Protein AF-A0A4Q2D7K8-F1 (afdb_monomer)

InterPro domains:
  IPR036404 Jacalin-like lectin domain superfamily [G3DSA:2.100.10.30] (10-98)
  IPR036404 Jacalin-like lectin domain superfamily [SSF51101] (14-91)

Mean predicted aligned error: 10.44 Å

Secondary str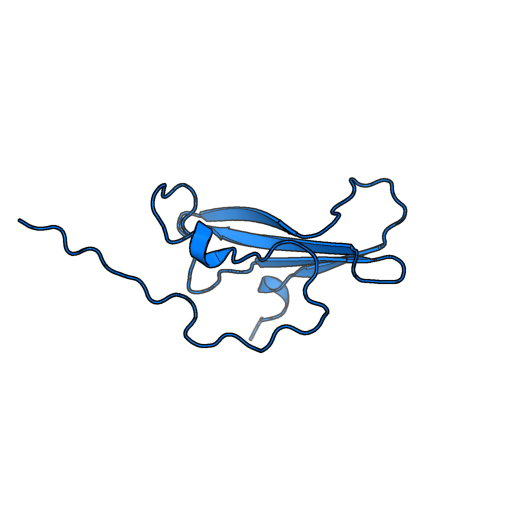ucture (DSSP, 8-state):
-----------S--PPP-S-S-S----TTTTTSSSS-S--B-SSS-EEEEEEEESSSEEEEEEEEEBTTSSEEEEEEE----TTS--EEEEEEHHHH---

Solvent-accessible surface area (backbone atoms only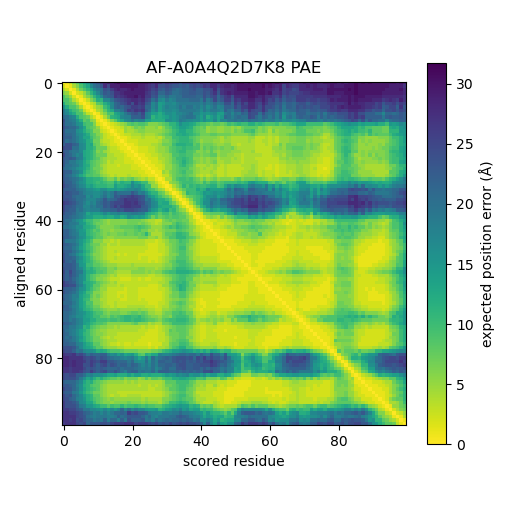 — not comparable to full-atom values): 6602 Å² total; per-residue (Å²): 135,85,80,78,79,80,82,74,84,73,72,96,73,78,77,86,86,85,81,80,91,74,85,78,92,81,60,74,64,63,69,29,73,43,87,80,74,84,46,54,58,22,85,91,59,35,65,40,32,42,32,41,33,30,76,96,55,83,44,20,43,34,40,35,28,27,28,62,87,59,65,71,50,78,51,76,45,69,62,73,68,61,96,80,77,79,58,46,77,48,75,47,59,47,70,75,71,69,77,133

Nearest PDB structures (foldseek):
  4tys-assembly1_C  TM=4.644E-01  e=2.414E+00  Canavalia lineata
  4tys-assembly1_D  TM=4.583E-01  e=3.064E+00  Canavalia lineata
  8c91-assembly1_C  TM=2.455E-01  e=1.412E+00  Escherichia coli
  4pcr-assembly1_A  TM=4.693E-01  e=7.951E+00  Canavalia brasiliensis
  4tzd-assembly1_D  TM=3.825E-01  e=6.649E+00  Canavalia lineata

pLDDT: mean 74.09, std 17.63, range [38.38, 93.75]

Organism: NCBI:txid2316362

Radius of gyration: 16.14 Å; Cα contacts (8 Å, |Δi|>4): 125; chains: 1; bounding box: 40×30×56 Å

Structure (mmCIF, N/CA/C/O backbone):
data_AF-A0A4Q2D7K8-F1
#
_entry.id   AF-A0A4Q2D7K8-F1
#
loop_
_atom_site.group_PDB
_atom_site.id
_atom_site.type_symbol
_atom_site.label_atom_id
_atom_site.label_alt_id
_atom_site.label_comp_id
_atom_site.label_asym_id
_atom_site.label_entity_id
_atom_site.label_seq_id
_atom_site.pdbx_PDB_ins_code
_atom_site.Cartn_x
_atom_site.Cartn_y
_atom_site.Cartn_z
_atom_site.occupancy
_atom_site.B_iso_or_equiv
_atom_site.auth_seq_id
_atom_site.auth_comp_id
_atom_site.auth_asym_id
_atom_site.auth_atom_id
_atom_site.pdbx_PDB_model_num
ATOM 1 N N . MET A 1 1 ? -3.559 -4.568 40.232 1.00 39.66 1 MET A N 1
ATOM 2 C CA . MET A 1 1 ? -4.354 -5.021 39.070 1.00 39.66 1 MET A CA 1
ATOM 3 C C . MET A 1 1 ? -3.419 -5.099 37.87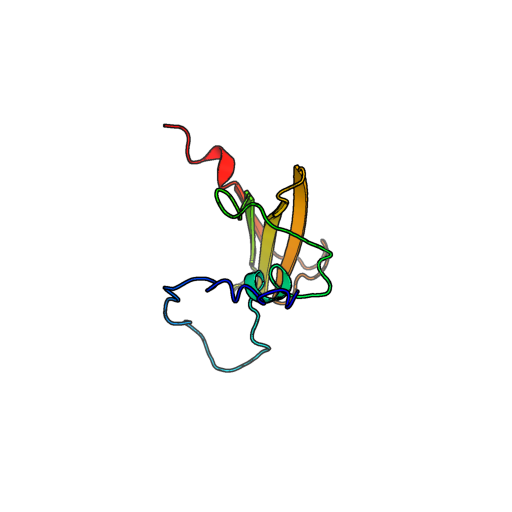2 1.00 39.66 1 MET A C 1
ATOM 5 O O . MET A 1 1 ? -2.948 -4.062 37.425 1.00 39.66 1 MET A O 1
ATOM 9 N N . SER A 1 2 ? -3.051 -6.308 37.443 1.00 42.53 2 SER A N 1
ATOM 10 C CA . SER A 1 2 ? -2.193 -6.517 36.268 1.00 42.53 2 SER A CA 1
ATOM 11 C C . SER A 1 2 ? -3.011 -6.233 35.007 1.00 42.53 2 SER A C 1
ATOM 13 O O . SER A 1 2 ? -4.056 -6.852 34.810 1.00 42.53 2 SER A O 1
ATOM 15 N N . LYS A 1 3 ? -2.588 -5.259 34.192 1.00 45.25 3 LYS A N 1
ATOM 16 C CA . LYS A 1 3 ? -3.162 -5.026 32.861 1.00 45.25 3 LYS A CA 1
ATOM 17 C C . LYS A 1 3 ? -2.736 -6.196 31.980 1.00 45.25 3 LYS A C 1
ATOM 19 O O . LYS A 1 3 ? -1.567 -6.291 31.624 1.00 45.25 3 LYS A O 1
ATOM 24 N N . GLY A 1 4 ? -3.674 -7.083 31.658 1.00 42.16 4 GLY A N 1
ATOM 25 C CA . GLY A 1 4 ? -3.459 -8.111 30.647 1.00 42.16 4 GLY A CA 1
ATOM 26 C C . GLY A 1 4 ? -3.127 -7.443 29.317 1.00 42.16 4 GLY A C 1
ATOM 27 O O . GLY A 1 4 ? -3.931 -6.678 28.787 1.00 42.16 4 GLY A O 1
ATOM 28 N N . THR A 1 5 ? -1.925 -7.694 28.811 1.00 45.12 5 THR A N 1
ATOM 29 C CA . THR A 1 5 ? -1.518 -7.297 27.466 1.00 45.12 5 THR A CA 1
ATOM 30 C C . THR A 1 5 ? -2.338 -8.127 26.486 1.00 45.12 5 THR A C 1
ATOM 32 O O . THR A 1 5 ? -2.106 -9.325 26.343 1.00 45.12 5 THR A O 1
ATOM 35 N N . SER A 1 6 ? -3.347 -7.526 25.856 1.00 46.16 6 SER A N 1
ATOM 36 C CA . SER A 1 6 ? -4.098 -8.182 24.789 1.00 46.16 6 SER A CA 1
ATOM 37 C C . SER A 1 6 ? -3.204 -8.276 23.553 1.00 46.16 6 SER A C 1
ATOM 39 O O . SER A 1 6 ? -3.050 -7.299 22.819 1.00 46.16 6 SER A O 1
ATOM 41 N N . THR A 1 7 ? -2.593 -9.437 23.333 1.00 42.16 7 THR A N 1
ATOM 42 C CA . THR A 1 7 ? -1.936 -9.768 22.066 1.00 42.16 7 THR A CA 1
ATOM 43 C C . THR A 1 7 ? -3.025 -9.934 21.014 1.00 42.16 7 THR A C 1
ATOM 45 O O . THR A 1 7 ? -3.706 -10.957 20.965 1.00 42.16 7 THR A O 1
ATOM 48 N N . GLN A 1 8 ? -3.258 -8.891 20.222 1.00 46.81 8 GLN A N 1
ATOM 49 C CA . GLN A 1 8 ? -4.214 -8.944 19.126 1.00 46.81 8 GLN A CA 1
ATOM 50 C C . GLN A 1 8 ? -3.547 -9.691 17.966 1.00 46.81 8 GLN A C 1
ATOM 52 O O . GLN A 1 8 ? -2.520 -9.257 17.451 1.00 46.81 8 GLN A O 1
ATOM 57 N N . VAL A 1 9 ? -4.090 -10.856 17.609 1.00 47.91 9 VAL A N 1
ATOM 58 C CA . VAL A 1 9 ? -3.603 -11.668 16.487 1.00 47.91 9 VAL A CA 1
ATOM 59 C C . VAL A 1 9 ? -3.975 -10.944 15.195 1.00 47.91 9 VAL A C 1
ATOM 61 O O . VAL A 1 9 ? -5.132 -10.937 14.781 1.00 47.91 9 VAL A O 1
ATOM 64 N N . VAL A 1 10 ? -2.993 -10.271 14.607 1.00 55.75 10 VAL A N 1
ATOM 65 C CA . VAL A 1 10 ? -3.099 -9.583 13.321 1.00 55.75 10 VAL A CA 1
ATOM 66 C C . VAL A 1 10 ? -3.039 -10.617 12.192 1.00 55.75 10 VAL A C 1
ATOM 68 O O . VAL A 1 10 ? -2.188 -11.498 12.227 1.00 55.75 10 VAL A O 1
ATOM 71 N N . ALA A 1 11 ? -3.968 -10.503 11.234 1.00 53.94 11 ALA A N 1
ATOM 72 C CA . ALA A 1 11 ? -4.101 -11.290 10.001 1.00 53.94 11 ALA A CA 1
ATOM 73 C C . ALA A 1 11 ? -3.721 -12.782 10.127 1.00 53.94 11 ALA A C 1
ATOM 75 O O . ALA A 1 11 ? -2.608 -13.196 9.824 1.00 53.94 11 ALA A O 1
ATOM 76 N N . THR A 1 12 ? -4.687 -13.627 10.493 1.00 58.22 12 THR A N 1
ATOM 77 C CA . THR A 1 12 ? -4.518 -15.093 10.554 1.00 58.22 12 THR A CA 1
ATOM 78 C C . THR A 1 12 ? -4.234 -15.757 9.202 1.00 58.22 12 THR A C 1
ATOM 80 O O . THR A 1 12 ? -3.906 -16.942 9.172 1.00 58.22 12 THR A O 1
ATOM 83 N N . VAL A 1 13 ? -4.351 -15.026 8.088 1.00 67.75 13 VAL A N 1
ATOM 84 C CA . VAL A 1 13 ? -4.090 -15.533 6.737 1.00 67.75 13 VAL A CA 1
ATOM 85 C C . VAL A 1 13 ? -3.215 -14.539 5.978 1.00 67.75 13 VAL A C 1
ATOM 87 O O . VAL A 1 13 ? -3.671 -13.462 5.600 1.00 67.75 13 VAL A O 1
ATOM 90 N N . GLN A 1 14 ? -1.968 -14.929 5.723 1.00 73.88 14 GLN A N 1
ATOM 91 C CA . GLN A 1 14 ? -1.060 -14.252 4.803 1.00 73.88 14 GLN A CA 1
ATOM 92 C C . GLN A 1 14 ? -0.870 -15.145 3.573 1.00 73.88 14 GLN A C 1
ATOM 94 O O . GLN A 1 14 ? -0.533 -16.323 3.696 1.00 73.88 14 GLN A O 1
ATOM 99 N N . SER A 1 15 ? -1.108 -14.601 2.380 1.00 81.00 15 SER A N 1
ATOM 100 C CA . SER A 1 15 ? -0.772 -15.288 1.132 1.00 81.00 15 SER A CA 1
ATOM 101 C C . SER A 1 15 ? 0.741 -15.301 0.912 1.00 81.00 15 SER A C 1
ATOM 103 O O . SER A 1 15 ? 1.456 -14.436 1.419 1.00 81.00 15 SER A O 1
ATOM 105 N N . ALA A 1 16 ? 1.233 -16.243 0.104 1.00 84.19 16 ALA A N 1
ATOM 106 C CA . ALA A 1 16 ? 2.623 -16.217 -0.337 1.00 84.19 16 ALA A CA 1
ATOM 107 C C . ALA A 1 16 ? 2.956 -14.878 -1.022 1.00 84.19 16 ALA A C 1
ATOM 109 O O . ALA A 1 16 ? 2.124 -14.310 -1.735 1.00 84.19 16 ALA A O 1
ATOM 110 N N . LEU A 1 17 ? 4.175 -14.387 -0.797 1.00 84.75 17 LEU A N 1
ATOM 111 C CA . LEU A 1 17 ? 4.724 -13.260 -1.544 1.00 84.75 17 LEU A CA 1
ATOM 112 C C . LEU A 1 17 ? 5.295 -13.773 -2.869 1.00 84.75 17 LEU A C 1
ATOM 114 O O . LEU A 1 17 ? 5.923 -14.831 -2.910 1.00 84.75 17 LEU A O 1
ATOM 118 N N . PHE A 1 18 ? 5.081 -13.015 -3.941 1.00 87.81 18 PHE A N 1
ATOM 119 C CA . PHE A 1 18 ? 5.588 -13.323 -5.275 1.00 87.81 18 PHE A CA 1
ATOM 120 C C . PHE A 1 18 ? 6.586 -12.242 -5.688 1.00 87.81 18 PHE A C 1
ATOM 122 O O . PHE A 1 18 ? 6.253 -11.059 -5.671 1.00 87.81 18 PHE A O 1
ATOM 129 N N . GLY A 1 19 ? 7.805 -12.647 -6.038 1.00 88.81 19 GLY A N 1
ATOM 130 C CA . GLY A 1 19 ? 8.916 -11.743 -6.330 1.00 88.81 19 GLY A CA 1
ATOM 131 C C . GLY A 1 19 ? 10.260 -12.393 -6.010 1.00 88.81 19 GLY A C 1
ATOM 132 O O . GLY A 1 19 ? 10.346 -13.616 -5.884 1.00 88.81 19 GLY A O 1
ATOM 133 N N . ASP A 1 20 ? 11.301 -11.574 -5.883 1.00 88.94 20 ASP A N 1
ATOM 134 C CA . ASP A 1 20 ? 12.600 -12.000 -5.366 1.00 88.94 20 ASP A CA 1
ATOM 135 C C . ASP A 1 20 ? 12.710 -11.738 -3.849 1.00 88.94 20 ASP A C 1
ATOM 137 O O . ASP A 1 20 ? 11.746 -11.361 -3.183 1.00 88.94 20 ASP A O 1
ATOM 141 N N . SER A 1 21 ? 13.887 -11.993 -3.278 1.00 90.50 21 SER A N 1
ATOM 142 C CA . SER A 1 21 ? 14.178 -11.740 -1.863 1.00 90.50 21 SER A CA 1
ATOM 143 C C . SER A 1 21 ? 14.859 -10.385 -1.624 1.00 90.50 21 SER A C 1
ATOM 145 O O . SER A 1 21 ? 15.553 -10.232 -0.617 1.00 90.50 21 SER A O 1
ATOM 147 N N . GLN A 1 22 ? 14.779 -9.447 -2.574 1.00 88.12 22 GLN A N 1
ATOM 148 C CA . GLN A 1 22 ? 15.410 -8.132 -2.471 1.00 88.12 22 GLN A CA 1
ATOM 149 C C . GLN A 1 22 ? 14.465 -7.105 -1.835 1.00 88.12 22 GLN A C 1
ATOM 151 O O . GLN A 1 22 ? 13.245 -7.255 -1.817 1.00 88.12 22 GLN A O 1
ATOM 156 N N . GLY A 1 23 ? 15.048 -6.022 -1.318 1.00 85.81 23 GLY A N 1
ATOM 157 C CA . GLY A 1 23 ? 14.311 -4.950 -0.651 1.00 85.81 23 GLY A CA 1
ATOM 158 C C . GLY A 1 23 ? 14.102 -5.191 0.845 1.00 85.81 23 GLY A C 1
ATOM 159 O O . GLY A 1 23 ? 14.764 -6.022 1.463 1.00 85.81 23 GLY A O 1
ATOM 160 N N . GLN A 1 24 ? 13.218 -4.393 1.444 1.00 85.25 24 GLN A N 1
ATOM 161 C CA . GLN A 1 24 ? 12.866 -4.491 2.859 1.00 85.25 24 GLN A CA 1
ATOM 162 C C . GLN A 1 24 ? 11.441 -5.009 2.996 1.00 85.25 24 GLN A C 1
ATOM 164 O O . GLN A 1 24 ? 10.528 -4.513 2.336 1.00 85.25 24 GLN A O 1
ATOM 169 N N . HIS A 1 25 ? 11.258 -5.994 3.873 1.00 84.94 25 HIS A N 1
ATOM 170 C CA . HIS A 1 25 ? 9.929 -6.466 4.236 1.00 84.94 25 HIS A CA 1
ATOM 171 C C . HIS A 1 25 ? 9.130 -5.333 4.893 1.00 84.94 25 HIS A C 1
ATOM 173 O O . HIS A 1 25 ? 9.655 -4.614 5.745 1.00 84.94 25 HIS A O 1
ATOM 179 N N . PHE A 1 26 ? 7.851 -5.210 4.540 1.00 84.19 26 PHE A N 1
ATOM 180 C CA . PHE A 1 26 ? 6.924 -4.294 5.192 1.00 84.19 26 PHE A CA 1
ATOM 181 C C . PHE A 1 26 ? 5.661 -5.035 5.639 1.00 84.19 26 PHE A C 1
ATOM 183 O O . PHE A 1 26 ? 5.127 -5.878 4.923 1.00 84.19 26 PHE A O 1
ATOM 190 N N . ASN A 1 27 ? 5.177 -4.687 6.830 1.00 82.00 27 ASN A N 1
ATOM 191 C CA . ASN A 1 27 ? 3.870 -5.082 7.341 1.00 82.00 27 ASN A CA 1
ATOM 192 C C . ASN A 1 27 ? 3.237 -3.867 8.026 1.00 82.00 27 ASN A C 1
ATOM 194 O O . ASN A 1 27 ? 3.538 -3.545 9.177 1.00 82.00 27 ASN A O 1
ATOM 198 N N . ASP A 1 28 ? 2.367 -3.166 7.300 1.00 78.56 28 ASP A N 1
ATOM 199 C CA . ASP A 1 28 ? 1.759 -1.933 7.800 1.00 78.56 28 ASP A CA 1
ATOM 200 C C . ASP A 1 28 ? 0.837 -2.181 9.003 1.00 78.56 28 ASP A C 1
ATOM 202 O O . ASP A 1 28 ? 0.688 -1.291 9.841 1.00 78.56 28 ASP A O 1
ATOM 206 N N . ILE A 1 29 ? 0.261 -3.381 9.143 1.00 70.62 29 ILE A N 1
ATOM 207 C CA . ILE A 1 29 ? -0.691 -3.692 10.219 1.00 70.62 29 ILE A CA 1
ATOM 208 C C . ILE A 1 29 ? 0.029 -3.876 11.566 1.00 70.62 29 ILE A C 1
ATOM 210 O O . ILE A 1 29 ? -0.467 -3.425 12.600 1.00 70.62 29 ILE A O 1
ATOM 214 N N . GLU A 1 30 ? 1.237 -4.447 11.569 1.00 61.00 30 GLU A N 1
ATOM 215 C CA . GLU A 1 30 ? 2.083 -4.536 12.774 1.00 61.00 30 GLU A CA 1
ATOM 216 C C . GLU A 1 30 ? 2.475 -3.150 13.302 1.00 61.00 30 GLU A C 1
ATOM 218 O O . GLU A 1 30 ? 2.493 -2.91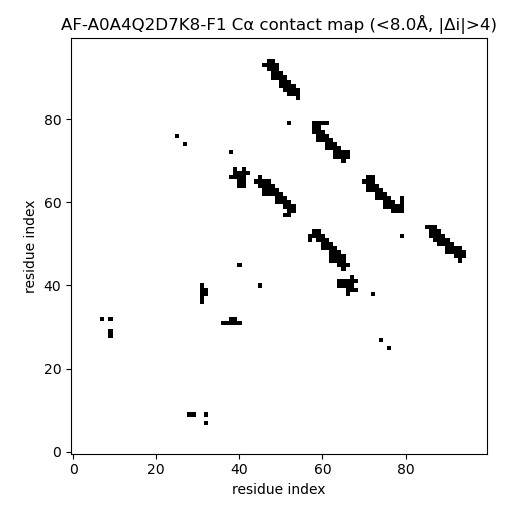8 14.509 1.00 61.00 30 GLU A O 1
ATOM 223 N N . THR A 1 31 ? 2.719 -2.190 12.404 1.00 54.50 31 THR A N 1
ATOM 224 C CA . THR A 1 31 ? 3.050 -0.806 12.793 1.00 54.50 31 THR A CA 1
ATOM 225 C C . THR A 1 31 ? 1.853 0.009 13.298 1.00 54.50 31 THR A C 1
ATOM 227 O O . THR A 1 31 ? 2.020 1.132 13.772 1.00 54.50 31 THR A O 1
ATOM 230 N N . VAL A 1 32 ? 0.646 -0.546 13.198 1.00 54.00 32 VAL A N 1
ATOM 231 C CA . VAL A 1 32 ? -0.625 0.080 13.586 1.00 54.00 32 VAL A CA 1
ATOM 232 C C . VAL A 1 32 ? -1.128 -0.466 14.923 1.00 54.00 32 VAL A C 1
ATOM 234 O O . VAL A 1 32 ? -1.714 0.267 15.723 1.00 54.00 32 VAL A O 1
ATOM 237 N N . VAL A 1 33 ? -0.886 -1.748 15.195 1.00 49.78 33 VAL A N 1
ATOM 238 C CA . VAL A 1 33 ? -1.328 -2.427 16.418 1.00 49.78 33 VAL A CA 1
ATOM 239 C C . VAL A 1 33 ? -0.116 -2.732 17.304 1.00 49.78 33 VAL A C 1
ATOM 241 O O . VAL A 1 33 ? 0.246 -3.877 17.547 1.00 49.78 33 VAL A O 1
ATOM 244 N N . GLY A 1 34 ? 0.544 -1.681 17.793 1.00 41.00 34 GLY A N 1
ATOM 245 C CA . GLY A 1 34 ? 1.704 -1.801 18.677 1.00 41.00 34 GLY A CA 1
ATOM 246 C C . GLY A 1 34 ? 2.137 -0.447 19.232 1.00 41.00 34 GLY A C 1
ATOM 247 O O . GLY A 1 34 ? 2.152 0.556 18.528 1.00 41.00 34 GLY A O 1
ATOM 248 N N . ILE A 1 35 ? 2.433 -0.388 20.529 1.00 38.38 35 ILE A N 1
ATOM 249 C CA . ILE A 1 35 ? 2.855 0.834 21.230 1.00 38.38 35 ILE A CA 1
ATOM 250 C C . ILE A 1 35 ? 4.223 1.278 20.656 1.00 38.38 35 ILE A C 1
ATOM 252 O O . ILE A 1 35 ? 5.130 0.448 20.643 1.00 38.38 35 ILE A O 1
ATOM 256 N N . PRO A 1 36 ? 4.421 2.541 20.213 1.00 46.88 36 PRO A N 1
ATOM 257 C CA . PRO A 1 36 ? 3.592 3.718 20.452 1.00 46.88 36 PRO A CA 1
ATOM 258 C C . PRO A 1 36 ? 2.432 3.871 19.453 1.00 46.88 36 PRO A C 1
ATOM 260 O O . PRO A 1 36 ? 2.600 4.053 18.249 1.00 46.88 36 PRO A O 1
ATOM 263 N N . SER A 1 37 ? 1.233 3.880 20.033 1.00 51.50 37 SER A N 1
ATOM 264 C CA . SER A 1 37 ? -0.104 3.925 19.440 1.00 51.50 37 SER A CA 1
ATOM 265 C C . SER A 1 37 ? -0.444 5.263 18.766 1.00 51.50 37 SER A C 1
ATOM 267 O O . SER A 1 37 ? -1.344 5.976 19.217 1.00 51.50 37 SER A O 1
ATOM 269 N N . SER A 1 38 ? 0.283 5.656 17.722 1.00 54.38 38 SER A N 1
ATOM 270 C CA . SER A 1 38 ? -0.029 6.905 17.005 1.00 54.38 38 SER A CA 1
ATOM 271 C C . SER A 1 38 ? -1.077 6.730 15.900 1.00 54.38 38 SER A C 1
ATOM 273 O O . SER A 1 38 ? -1.737 7.702 15.531 1.00 54.38 38 SER A O 1
ATOM 275 N N . VAL A 1 39 ? -1.295 5.504 15.409 1.00 59.19 39 VAL A N 1
ATOM 276 C CA . VAL A 1 39 ? -2.266 5.221 14.344 1.00 59.19 39 VAL A CA 1
ATOM 277 C C . VAL A 1 39 ? -3.053 3.964 14.683 1.00 59.19 39 VAL A C 1
ATOM 279 O O . VAL A 1 39 ? -2.557 2.861 14.528 1.00 59.19 39 VAL A O 1
ATOM 282 N N . THR A 1 40 ? -4.295 4.128 15.129 1.00 72.50 40 THR A N 1
ATOM 283 C CA . THR A 1 40 ? -5.255 3.024 15.239 1.00 72.50 40 THR A CA 1
ATOM 284 C C . THR A 1 40 ? -6.051 2.974 13.939 1.00 72.50 40 THR A C 1
ATOM 286 O O . THR A 1 40 ? -6.759 3.937 13.636 1.00 72.50 40 THR A O 1
ATOM 289 N N . LEU A 1 41 ? -5.911 1.905 13.151 1.00 77.94 41 LEU A N 1
ATOM 290 C CA . LEU A 1 41 ? -6.715 1.712 11.942 1.00 77.94 41 LEU A CA 1
ATOM 291 C C . LEU A 1 41 ? -8.123 1.221 12.290 1.00 77.94 41 LEU A C 1
ATOM 293 O O . LEU A 1 41 ? -8.336 0.603 13.334 1.00 77.94 41 LEU A O 1
ATOM 297 N N . ASP A 1 42 ? -9.075 1.530 11.419 1.00 79.25 42 ASP A N 1
ATOM 298 C CA . ASP A 1 42 ? -10.390 0.894 11.405 1.00 79.25 42 ASP A CA 1
ATOM 299 C C . ASP A 1 42 ? -10.213 -0.559 10.944 1.00 79.25 42 ASP A C 1
ATOM 301 O O . ASP A 1 42 ? -9.758 -0.800 9.833 1.00 79.25 42 ASP A O 1
ATOM 305 N N . VAL A 1 43 ? -10.497 -1.533 11.807 1.00 75.69 43 VAL A N 1
ATOM 306 C CA . VAL A 1 43 ? -10.271 -2.955 11.497 1.00 75.69 43 VAL A CA 1
ATOM 307 C C . VAL A 1 43 ? -11.374 -3.564 10.635 1.00 75.69 43 VAL A C 1
ATOM 309 O O . VAL A 1 43 ? -11.136 -4.601 10.019 1.00 75.69 43 VAL A O 1
ATOM 312 N N . ASP A 1 44 ? -12.540 -2.921 10.560 1.00 76.94 44 ASP A N 1
ATOM 313 C CA . ASP A 1 44 ? -13.668 -3.398 9.760 1.00 76.94 44 ASP A CA 1
ATOM 314 C C . ASP A 1 44 ? -13.522 -2.939 8.303 1.00 76.94 44 ASP A C 1
ATOM 316 O O . ASP A 1 44 ? -13.837 -3.683 7.375 1.00 76.94 44 ASP A O 1
ATOM 320 N N . HIS A 1 45 ? -12.978 -1.734 8.093 1.00 78.25 45 HIS A N 1
ATOM 321 C CA . HIS A 1 45 ? -12.729 -1.168 6.764 1.00 78.25 45 HIS A CA 1
ATOM 322 C C . HIS A 1 45 ? -11.339 -0.512 6.678 1.00 78.25 45 HIS A C 1
ATOM 324 O O . HIS A 1 45 ? -11.241 0.702 6.486 1.00 78.25 45 HIS A O 1
ATOM 330 N N . PRO A 1 46 ? -10.238 -1.279 6.811 1.00 83.00 46 PRO A N 1
ATOM 331 C CA . PRO A 1 46 ? -8.907 -0.705 6.990 1.00 83.00 46 PRO A CA 1
ATOM 332 C C . PRO A 1 46 ? -8.378 -0.007 5.750 1.00 83.00 46 PRO A C 1
ATOM 334 O O . PRO A 1 46 ? -7.777 1.053 5.8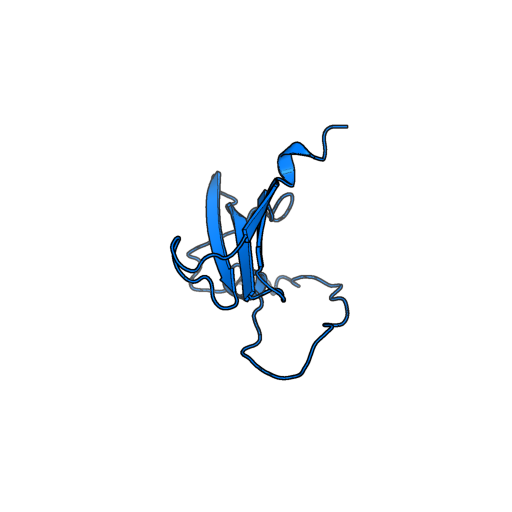82 1.00 83.00 46 PRO A O 1
ATOM 337 N N . VAL A 1 47 ? -8.566 -0.578 4.558 1.00 88.44 47 VAL A N 1
ATOM 338 C CA . VAL A 1 47 ? -7.983 -0.045 3.319 1.00 88.44 47 VAL A CA 1
ATOM 339 C C . VAL A 1 47 ? -9.027 0.750 2.551 1.00 88.44 47 VAL A C 1
ATOM 341 O O . VAL A 1 47 ? -10.045 0.211 2.123 1.00 88.44 47 VAL A O 1
ATOM 344 N N . LYS A 1 48 ? -8.733 2.027 2.322 1.00 90.94 48 LYS A N 1
ATOM 345 C CA . LYS A 1 48 ? -9.582 2.942 1.566 1.00 90.94 48 LYS A CA 1
ATOM 346 C C . LYS A 1 48 ? -9.235 2.964 0.085 1.00 90.94 48 LYS A C 1
ATOM 348 O O . LYS A 1 48 ? -10.125 2.940 -0.767 1.00 90.94 48 LYS A O 1
ATOM 353 N N . SER A 1 49 ? -7.945 3.012 -0.236 1.00 92.94 49 SER A N 1
ATOM 354 C CA . SER A 1 49 ? -7.480 2.954 -1.619 1.00 92.94 49 SER A CA 1
ATOM 355 C C . SER A 1 49 ? -6.064 2.405 -1.740 1.00 92.94 49 SER A C 1
ATOM 357 O O . SER A 1 49 ? -5.283 2.450 -0.788 1.00 92.94 49 SER A O 1
ATOM 359 N N . ILE A 1 50 ? -5.750 1.892 -2.929 1.00 93.38 50 ILE A N 1
ATOM 360 C CA . ILE A 1 50 ? -4.406 1.460 -3.314 1.00 93.38 50 ILE A CA 1
ATOM 361 C C . ILE A 1 50 ? -4.025 2.204 -4.589 1.00 93.38 50 ILE A C 1
ATOM 363 O O . ILE A 1 50 ? -4.761 2.174 -5.576 1.00 93.38 50 ILE A O 1
ATOM 367 N N . THR A 1 51 ? -2.869 2.854 -4.578 1.00 93.75 51 THR A N 1
ATOM 368 C CA . THR A 1 51 ? -2.282 3.503 -5.745 1.00 93.75 51 THR A CA 1
ATOM 369 C C . THR A 1 51 ? -1.054 2.728 -6.195 1.00 93.75 51 THR A C 1
ATOM 371 O O . THR A 1 51 ? -0.112 2.553 -5.425 1.00 93.75 51 THR A O 1
ATOM 374 N N . PHE A 1 52 ? -1.045 2.307 -7.453 1.00 91.69 52 PHE A N 1
ATOM 375 C CA . PHE A 1 52 ? 0.084 1.659 -8.109 1.00 91.69 52 PHE A CA 1
ATOM 376 C C . PHE A 1 52 ? 0.874 2.695 -8.907 1.00 91.69 52 PHE A C 1
ATOM 378 O O . PHE A 1 52 ? 0.284 3.467 -9.667 1.00 91.69 52 PHE A O 1
ATOM 385 N N . LEU A 1 53 ? 2.198 2.698 -8.748 1.00 90.69 53 LEU A N 1
ATOM 386 C CA . LEU A 1 53 ? 3.122 3.483 -9.563 1.00 90.69 53 LEU A CA 1
ATOM 387 C C . LEU A 1 53 ? 3.939 2.528 -10.429 1.00 90.69 53 LEU A C 1
ATOM 389 O O . LEU A 1 53 ? 4.617 1.651 -9.892 1.00 90.69 53 LEU A O 1
ATOM 393 N N . TYR A 1 54 ? 3.860 2.680 -11.750 1.00 89.00 54 TYR A N 1
ATOM 394 C CA . TYR A 1 54 ? 4.535 1.777 -12.682 1.00 89.00 54 TYR A CA 1
ATOM 395 C C . TYR A 1 54 ? 5.018 2.472 -13.958 1.00 89.00 54 TYR A C 1
ATOM 397 O O . TYR A 1 54 ? 4.374 3.385 -14.479 1.00 89.00 54 TYR A O 1
ATOM 405 N N . GLY A 1 55 ? 6.147 2.002 -14.485 1.00 86.56 55 GLY A N 1
ATOM 406 C CA . GLY A 1 55 ? 6.619 2.287 -15.843 1.00 86.56 55 GLY A CA 1
ATOM 407 C C . GLY A 1 55 ? 6.635 1.019 -16.697 1.00 86.56 55 GLY A C 1
ATOM 408 O O . GLY A 1 55 ? 5.727 0.782 -17.490 1.00 86.56 55 GLY A O 1
ATOM 409 N N . GLY A 1 56 ? 7.669 0.192 -16.509 1.00 85.81 56 GLY A N 1
ATOM 410 C CA . GLY A 1 56 ? 7.789 -1.152 -17.105 1.00 85.81 56 GLY A CA 1
ATOM 411 C C . GLY A 1 56 ? 7.625 -2.299 -16.101 1.00 85.81 56 GLY A C 1
ATOM 412 O O . GLY A 1 56 ? 7.356 -3.432 -16.490 1.00 85.81 56 GLY A O 1
ATOM 413 N N . VAL A 1 57 ? 7.760 -1.995 -14.811 1.00 87.94 57 VAL A N 1
ATOM 414 C CA . VAL A 1 57 ? 7.497 -2.875 -13.667 1.00 87.94 57 VAL A CA 1
ATOM 415 C C . VAL A 1 57 ? 6.738 -2.073 -12.611 1.00 87.94 57 VAL A C 1
ATOM 417 O O . VAL A 1 57 ? 6.535 -0.871 -12.781 1.00 87.94 57 VAL A O 1
ATOM 420 N N . LEU A 1 58 ? 6.295 -2.726 -11.537 1.00 89.12 58 LEU A N 1
ATOM 421 C CA . LEU A 1 58 ? 5.731 -2.020 -10.393 1.00 89.12 58 LEU A CA 1
ATOM 422 C C . LEU A 1 58 ? 6.867 -1.390 -9.578 1.00 89.12 58 LEU A C 1
ATOM 424 O O . LEU A 1 58 ? 7.633 -2.096 -8.928 1.00 89.12 58 LEU A O 1
ATOM 428 N N . ASP A 1 59 ? 6.966 -0.066 -9.619 1.00 89.12 59 ASP A N 1
ATOM 429 C CA . ASP A 1 59 ? 8.001 0.701 -8.923 1.00 89.12 59 ASP A CA 1
ATOM 430 C C . ASP A 1 59 ? 7.626 0.965 -7.462 1.00 89.12 59 ASP A C 1
ATOM 432 O O . ASP A 1 59 ? 8.493 1.043 -6.586 1.00 89.12 59 ASP A O 1
ATOM 436 N N . GLY A 1 60 ? 6.327 1.091 -7.182 1.00 89.81 60 GLY A N 1
ATOM 437 C CA . GLY A 1 60 ? 5.838 1.276 -5.827 1.00 89.81 60 GLY A CA 1
ATOM 438 C C . GLY A 1 60 ? 4.328 1.175 -5.682 1.00 89.81 60 GLY A C 1
ATOM 439 O O . GLY A 1 60 ? 3.564 1.242 -6.647 1.00 89.81 60 GLY A O 1
ATOM 440 N N . ILE A 1 61 ? 3.910 1.043 -4.430 1.00 91.81 61 ILE A N 1
ATOM 441 C CA . ILE A 1 61 ? 2.512 1.065 -4.013 1.00 91.81 61 ILE A CA 1
ATOM 442 C C . ILE A 1 61 ? 2.322 2.109 -2.921 1.00 91.81 61 ILE A C 1
ATOM 444 O O . ILE A 1 61 ? 3.188 2.298 -2.066 1.00 91.81 61 ILE A O 1
ATOM 448 N N . LYS A 1 62 ? 1.172 2.774 -2.931 1.00 92.06 62 LYS A N 1
ATOM 449 C CA . LYS A 1 62 ? 0.707 3.598 -1.816 1.00 92.06 62 LYS A CA 1
ATOM 450 C C . LYS A 1 62 ? -0.629 3.072 -1.333 1.00 92.06 62 LYS A C 1
ATOM 452 O O . LYS A 1 62 ? -1.504 2.788 -2.145 1.00 92.06 62 LYS A O 1
ATOM 457 N N . LEU A 1 63 ? -0.781 2.957 -0.025 1.00 90.81 63 LEU A N 1
ATOM 458 C CA . LEU A 1 63 ? -2.014 2.530 0.618 1.00 90.81 63 LEU A CA 1
ATOM 459 C C . LEU A 1 63 ? -2.559 3.684 1.448 1.00 90.81 63 LEU A C 1
ATOM 461 O O . LEU A 1 63 ? -1.856 4.223 2.303 1.00 90.81 63 LEU A O 1
ATOM 465 N N . GLU A 1 64 ? -3.813 4.049 1.199 1.00 91.94 64 GLU A N 1
ATOM 466 C CA . GLU A 1 64 ? -4.580 4.914 2.088 1.00 91.94 64 GLU A CA 1
ATOM 467 C C . GLU A 1 64 ? -5.414 4.022 3.006 1.00 91.94 64 GLU A C 1
ATOM 469 O O . GLU A 1 64 ? -6.222 3.222 2.528 1.00 91.94 64 GLU A O 1
ATOM 474 N N . TYR A 1 65 ? -5.238 4.178 4.315 1.00 89.00 65 TYR A N 1
ATOM 475 C CA . TYR A 1 65 ? -5.977 3.435 5.326 1.00 89.00 65 TYR A CA 1
ATOM 476 C C . TYR A 1 65 ? -6.909 4.335 6.132 1.00 89.00 65 TYR A C 1
ATOM 478 O O . TYR A 1 65 ? -6.558 5.482 6.425 1.00 89.00 65 TYR A O 1
ATOM 486 N N . ASN A 1 66 ? -8.049 3.802 6.565 1.00 87.88 66 ASN A N 1
ATOM 487 C CA . ASN A 1 66 ? -8.959 4.470 7.491 1.00 87.88 66 ASN A CA 1
ATOM 488 C C . ASN A 1 66 ? -8.464 4.363 8.932 1.00 87.88 66 ASN A C 1
ATOM 490 O O . ASN A 1 66 ? -8.042 3.302 9.388 1.00 87.88 66 ASN A O 1
ATOM 494 N N . LYS A 1 67 ? -8.552 5.464 9.682 1.00 85.50 67 LYS A N 1
ATOM 495 C CA . LYS A 1 67 ? -8.285 5.484 11.125 1.00 85.50 67 LYS A CA 1
ATOM 496 C C . LYS A 1 67 ? -9.573 5.234 11.902 1.00 85.50 67 LYS A C 1
ATOM 498 O O . LYS A 1 67 ? -10.606 5.812 11.583 1.00 85.50 67 LYS A O 1
ATOM 503 N N . SER A 1 68 ? -9.486 4.503 13.010 1.00 81.38 68 SER A N 1
ATOM 504 C CA . SER A 1 68 ? -10.640 4.193 13.869 1.00 81.38 68 SER A CA 1
ATOM 505 C C . SER A 1 68 ? -11.295 5.424 14.507 1.00 81.38 68 SER A C 1
ATOM 507 O O . SER A 1 68 ? -12.459 5.389 14.890 1.00 81.38 68 SER A O 1
ATOM 509 N N . LYS A 1 69 ? -10.553 6.533 14.627 1.00 81.75 69 LYS A N 1
ATOM 510 C CA . LYS A 1 69 ? -11.052 7.822 15.141 1.00 81.75 69 LYS A CA 1
ATOM 511 C C . LYS A 1 69 ? -11.464 8.793 14.026 1.00 81.75 69 LYS A C 1
ATOM 513 O O . LYS A 1 69 ? -11.603 9.987 14.284 1.00 81.75 69 LYS A O 1
ATOM 518 N N . GLY A 1 70 ? -11.636 8.291 12.804 1.00 79.44 70 GLY A N 1
ATOM 519 C CA . GLY A 1 70 ? -11.901 9.089 11.615 1.00 79.44 70 GLY A CA 1
ATOM 520 C C . GLY A 1 70 ? -10.633 9.649 10.963 1.00 79.44 70 GLY A C 1
ATOM 521 O O . GLY A 1 70 ? -9.577 9.796 11.587 1.00 79.44 70 GLY A O 1
ATOM 522 N N . GLY A 1 71 ? -10.753 9.967 9.674 1.00 87.12 71 GLY A N 1
ATOM 523 C CA . GLY A 1 71 ? -9.641 10.381 8.818 1.00 87.12 71 GLY A CA 1
ATOM 524 C C . GLY A 1 71 ? -8.843 9.200 8.261 1.00 87.12 71 GLY A C 1
ATOM 525 O O . GLY A 1 71 ? -9.180 8.040 8.491 1.00 87.12 71 GLY A O 1
ATOM 526 N N . SER A 1 72 ? -7.772 9.505 7.527 1.00 90.00 72 SER A N 1
ATOM 527 C CA . SER A 1 72 ? -6.924 8.495 6.892 1.00 90.00 72 SER A CA 1
ATOM 528 C C . SER A 1 72 ? -5.433 8.678 7.191 1.00 90.00 72 SER A C 1
ATOM 530 O O . SER A 1 72 ? -4.991 9.691 7.751 1.00 90.00 72 SER A O 1
ATOM 532 N N . THR A 1 73 ? -4.649 7.642 6.900 1.00 87.25 73 THR A N 1
ATOM 533 C CA . THR A 1 73 ? -3.183 7.694 6.835 1.00 87.25 73 THR A CA 1
ATOM 534 C C . THR A 1 73 ? -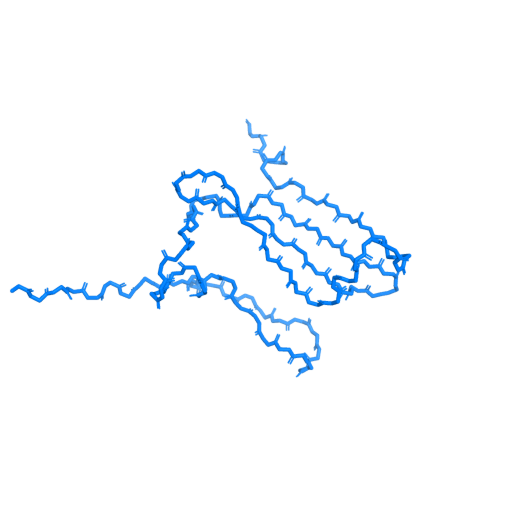2.708 7.076 5.531 1.00 87.25 73 THR A C 1
ATOM 536 O O . THR A 1 73 ? -3.319 6.129 5.049 1.00 87.25 73 THR A O 1
ATOM 539 N N . GLU A 1 74 ? -1.593 7.570 5.002 1.00 89.44 74 GLU A N 1
ATOM 540 C CA . GLU A 1 74 ? -0.940 6.984 3.832 1.00 89.44 74 GLU A CA 1
ATOM 541 C C . GLU A 1 74 ? 0.328 6.226 4.25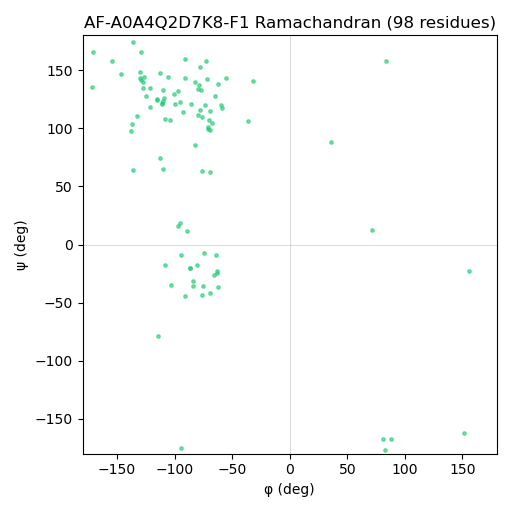0 1.00 89.44 74 GLU A C 1
ATOM 543 O O . GLU A 1 74 ? 1.036 6.641 5.176 1.00 89.44 74 GLU A O 1
ATOM 548 N N . LYS A 1 75 ? 0.607 5.115 3.570 1.00 88.12 75 LYS A N 1
ATOM 549 C CA . LYS A 1 75 ? 1.890 4.405 3.590 1.00 88.12 75 LYS A CA 1
ATOM 550 C C . LYS A 1 75 ? 2.344 4.171 2.159 1.00 88.12 75 LYS A C 1
ATOM 552 O O . LYS A 1 75 ? 1.517 3.881 1.301 1.00 88.12 75 LYS A O 1
ATOM 557 N N . ALA A 1 76 ? 3.640 4.302 1.909 1.00 89.56 76 ALA A N 1
ATOM 558 C CA . ALA A 1 76 ? 4.231 4.113 0.592 1.00 89.56 76 ALA A CA 1
ATOM 559 C C . ALA A 1 76 ? 5.382 3.113 0.685 1.00 89.56 76 ALA A C 1
ATOM 561 O O . ALA A 1 76 ? 6.221 3.228 1.579 1.00 89.56 76 ALA A O 1
ATOM 562 N N . HIS A 1 77 ? 5.420 2.175 -0.258 1.00 89.31 77 HIS A N 1
ATOM 563 C CA . HIS A 1 77 ? 6.437 1.131 -0.361 1.00 89.31 77 HIS A CA 1
ATOM 564 C C . HIS A 1 77 ? 6.992 1.089 -1.779 1.00 89.31 77 HIS A C 1
ATOM 566 O O . HIS A 1 77 ? 6.255 1.277 -2.748 1.00 89.31 77 HIS A O 1
ATOM 572 N N . GLY A 1 78 ? 8.292 0.832 -1.897 1.00 86.88 78 GLY A N 1
ATOM 573 C CA . GLY A 1 78 ? 9.014 0.959 -3.161 1.00 86.88 78 GLY A CA 1
ATOM 574 C C . GLY A 1 78 ? 9.403 2.404 -3.472 1.00 86.88 78 GLY A C 1
ATOM 575 O O . GLY A 1 78 ? 9.351 3.295 -2.620 1.00 86.88 78 GLY A O 1
ATOM 576 N N . THR A 1 79 ? 9.828 2.644 -4.707 1.00 77.44 79 THR A N 1
ATOM 577 C CA . THR A 1 79 ? 10.251 3.971 -5.149 1.00 77.44 79 THR A CA 1
ATOM 578 C C . THR A 1 79 ? 9.017 4.773 -5.535 1.00 77.44 79 THR A C 1
ATOM 580 O O . THR A 1 79 ? 8.626 4.864 -6.695 1.00 77.44 79 THR A O 1
ATOM 583 N N . SER A 1 80 ? 8.399 5.414 -4.546 1.00 61.59 80 SER A N 1
ATOM 584 C CA . SER A 1 80 ? 7.432 6.482 -4.780 1.00 61.59 80 SER A CA 1
ATOM 585 C C . SER A 1 80 ? 8.185 7.753 -5.172 1.00 61.59 80 SER A C 1
ATOM 587 O O . SER A 1 80 ? 8.199 8.731 -4.422 1.00 61.59 80 SER A O 1
ATOM 589 N N . ALA A 1 81 ? 8.886 7.730 -6.306 1.00 51.09 81 ALA A N 1
ATOM 590 C CA . ALA A 1 81 ? 9.504 8.938 -6.817 1.00 51.09 81 ALA A CA 1
ATOM 591 C C . ALA A 1 81 ? 8.391 9.961 -7.057 1.00 51.09 81 ALA A C 1
ATOM 593 O O . ALA A 1 81 ? 7.421 9.707 -7.773 1.00 51.09 81 ALA A O 1
ATOM 594 N N . SER A 1 82 ? 8.527 11.085 -6.363 1.00 51.78 82 SER A N 1
ATOM 595 C CA . SER A 1 82 ? 7.735 12.303 -6.452 1.00 51.78 82 SER A CA 1
ATOM 596 C C . SER A 1 82 ? 7.225 12.544 -7.873 1.00 51.78 82 SER A C 1
ATOM 598 O O . SER A 1 82 ? 7.968 12.324 -8.830 1.00 51.78 82 SER A O 1
ATOM 600 N N . LYS A 1 83 ? 5.978 13.023 -8.009 1.00 47.81 83 LYS A N 1
ATOM 601 C CA . LYS A 1 83 ? 5.386 13.471 -9.284 1.00 47.81 83 LYS A CA 1
ATOM 602 C C . LYS A 1 83 ? 6.454 14.167 -10.146 1.00 47.81 83 LYS A C 1
ATOM 604 O O . LYS A 1 83 ? 6.871 15.270 -9.806 1.00 47.81 83 LYS A O 1
ATOM 609 N N . GLY A 1 84 ? 6.929 13.503 -11.203 1.00 53.56 84 GLY A N 1
ATOM 610 C CA . GLY A 1 84 ? 8.042 14.011 -12.016 1.00 53.56 84 GLY A CA 1
ATOM 611 C C . GLY A 1 84 ? 8.858 12.968 -12.788 1.00 53.56 84 GLY A C 1
ATOM 612 O O . GLY A 1 84 ? 9.432 13.318 -13.811 1.00 53.56 84 GLY A O 1
ATOM 613 N N . ASN A 1 85 ? 8.863 11.693 -12.380 1.00 60.38 85 ASN A N 1
ATOM 614 C CA . ASN A 1 85 ? 9.703 10.656 -13.013 1.00 60.38 85 ASN A CA 1
ATOM 615 C C . ASN A 1 85 ? 9.064 9.902 -14.199 1.00 60.38 85 ASN A C 1
ATOM 617 O O . ASN A 1 85 ? 9.591 8.880 -14.626 1.00 60.38 85 ASN A O 1
ATOM 621 N N . GLY A 1 86 ? 7.931 10.366 -14.738 1.00 72.44 86 GLY A N 1
ATOM 622 C CA . GLY A 1 86 ? 7.273 9.709 -15.881 1.00 72.44 86 GLY A CA 1
ATOM 623 C C . GLY A 1 86 ? 6.597 8.366 -15.565 1.00 72.44 86 GLY A C 1
ATOM 624 O O . GLY A 1 86 ? 6.215 7.652 -16.487 1.00 72.44 86 GLY A O 1
ATOM 625 N N . LEU A 1 87 ? 6.432 8.023 -14.283 1.00 82.69 87 LEU A N 1
ATOM 626 C CA . LEU A 1 87 ? 5.662 6.852 -13.863 1.00 82.69 87 LEU A CA 1
ATOM 627 C C . LEU A 1 87 ? 4.163 7.086 -14.069 1.00 82.69 87 LEU A C 1
ATOM 629 O O . LEU A 1 87 ? 3.649 8.179 -13.817 1.00 82.69 87 LEU A O 1
ATOM 633 N N . THR A 1 88 ? 3.466 6.035 -14.489 1.00 89.00 88 THR A N 1
ATOM 634 C CA . THR A 1 88 ? 2.006 6.003 -14.542 1.00 89.00 88 THR A CA 1
ATOM 635 C C . THR A 1 88 ? 1.461 5.722 -13.149 1.00 89.00 88 THR A C 1
ATOM 637 O O . THR A 1 88 ? 1.943 4.828 -12.453 1.00 89.00 88 THR A O 1
ATOM 640 N N . GLU A 1 89 ? 0.450 6.488 -12.745 1.00 91.19 89 GLU A N 1
ATOM 641 C CA . GLU A 1 89 ? -0.230 6.343 -11.460 1.00 91.19 89 GLU A CA 1
ATOM 642 C C . GLU A 1 89 ? -1.650 5.819 -11.694 1.00 91.19 89 GLU A C 1
ATOM 644 O O . GLU A 1 89 ? -2.441 6.446 -12.400 1.00 91.19 89 GLU A O 1
ATOM 649 N N . VAL A 1 90 ? -1.982 4.673 -11.096 1.00 92.44 90 VAL A N 1
ATOM 650 C CA . VAL A 1 90 ? -3.334 4.100 -11.137 1.00 92.44 90 VAL A CA 1
ATOM 651 C C . VAL A 1 90 ? -3.848 3.937 -9.721 1.00 92.44 90 VAL A C 1
ATOM 653 O O . VAL A 1 90 ? -3.284 3.184 -8.930 1.00 92.44 90 VAL A O 1
ATOM 656 N N . LYS A 1 91 ? -4.945 4.630 -9.413 1.00 92.81 91 LYS A N 1
ATOM 657 C CA . LYS A 1 91 ? -5.620 4.554 -8.120 1.00 92.81 91 LYS A CA 1
ATOM 658 C C . LYS A 1 91 ? -6.843 3.649 -8.200 1.00 92.81 91 LYS A C 1
ATOM 660 O O . LYS A 1 91 ? -7.714 3.849 -9.044 1.00 92.81 91 LYS A O 1
ATOM 665 N N . VAL A 1 92 ? -6.930 2.704 -7.273 1.00 93.56 92 VAL A N 1
ATOM 666 C CA . VAL A 1 92 ? -8.108 1.871 -7.031 1.00 93.56 92 VAL A CA 1
ATOM 667 C C . VAL A 1 92 ? -8.748 2.318 -5.719 1.00 93.56 92 VAL A C 1
ATOM 669 O O . VAL A 1 92 ? -8.205 2.075 -4.641 1.00 93.56 92 VAL A O 1
ATOM 672 N N . ASP A 1 93 ? -9.902 2.981 -5.804 1.00 91.81 93 ASP A N 1
ATOM 673 C CA . ASP A 1 93 ? -10.716 3.327 -4.635 1.00 91.81 93 ASP A CA 1
ATOM 674 C C . ASP A 1 93 ? -11.528 2.099 -4.193 1.00 91.81 93 ASP A C 1
ATOM 676 O O . ASP A 1 93 ? -12.446 1.666 -4.888 1.00 91.81 93 ASP A O 1
ATOM 680 N N . ILE A 1 94 ? -11.208 1.533 -3.029 1.00 88.06 94 ILE A N 1
ATOM 681 C CA . ILE A 1 94 ? -11.840 0.303 -2.530 1.00 88.06 94 ILE A CA 1
ATOM 682 C C . ILE A 1 94 ? -13.239 0.605 -1.985 1.00 88.06 94 ILE A C 1
ATOM 684 O O . ILE A 1 94 ? -14.199 -0.077 -2.335 1.00 88.06 94 ILE A O 1
ATOM 688 N N . GLU A 1 95 ? -13.398 1.688 -1.223 1.00 78.38 95 GLU A N 1
ATOM 689 C CA . GLU A 1 95 ? -14.691 2.063 -0.622 1.00 78.38 95 GLU A CA 1
ATOM 690 C C . GLU A 1 95 ? -15.785 2.392 -1.644 1.00 78.38 95 GLU A C 1
ATOM 692 O O . GLU A 1 95 ? -16.975 2.311 -1.349 1.00 78.38 95 GLU A O 1
ATOM 697 N N . ARG A 1 96 ? -15.406 2.804 -2.857 1.00 61.41 96 ARG A N 1
ATOM 698 C CA . ARG A 1 96 ? -16.374 3.168 -3.901 1.00 61.41 96 ARG A CA 1
ATOM 699 C C . ARG A 1 96 ? -16.838 1.974 -4.726 1.00 61.41 96 ARG A C 1
ATOM 701 O O . ARG A 1 96 ? -17.897 2.064 -5.342 1.00 61.41 96 ARG A O 1
ATOM 708 N N . ASN A 1 97 ? -16.076 0.884 -4.717 1.00 56.84 97 ASN A N 1
ATOM 709 C CA . ASN A 1 97 ? -16.296 -0.261 -5.596 1.00 56.84 97 ASN A CA 1
ATOM 710 C C . ASN A 1 97 ? -17.143 -1.375 -4.956 1.00 56.84 9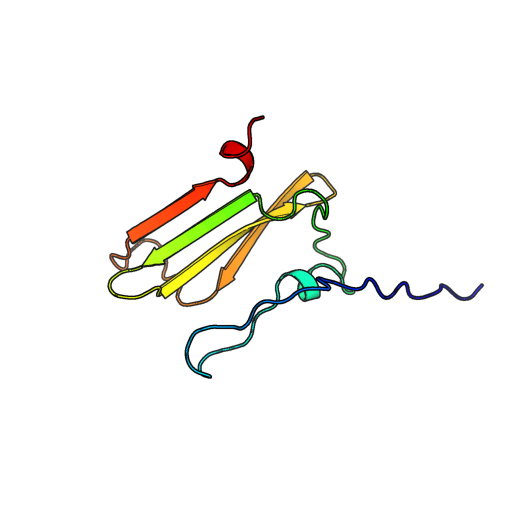7 ASN A C 1
ATOM 712 O O . ASN A 1 97 ? -17.588 -2.268 -5.671 1.00 56.84 97 ASN A O 1
ATOM 716 N N . PHE A 1 98 ? -17.434 -1.300 -3.652 1.00 51.69 98 PHE A N 1
ATOM 717 C CA . PHE A 1 98 ? -18.343 -2.216 -2.951 1.00 51.69 98 PHE A CA 1
ATOM 718 C C . PHE A 1 98 ? -19.608 -1.480 -2.494 1.00 51.69 98 PHE A C 1
ATOM 720 O O . PHE A 1 98 ? -19.779 -1.154 -1.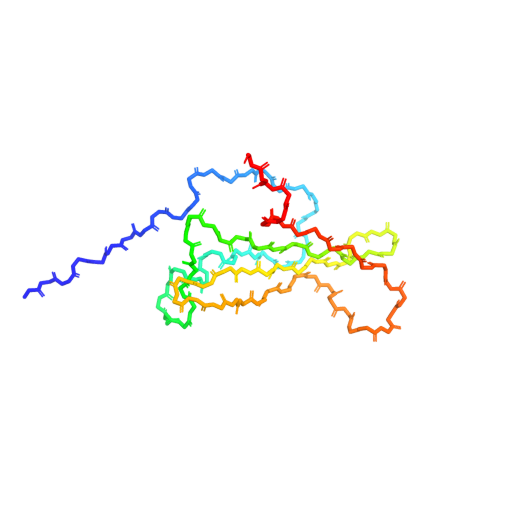323 1.00 51.69 98 PHE A O 1
ATOM 727 N N . ARG A 1 99 ? -20.502 -1.181 -3.440 1.00 48.66 99 ARG A N 1
ATOM 728 C CA . ARG A 1 99 ? -21.887 -0.798 -3.134 1.00 48.66 99 ARG A CA 1
ATOM 729 C C . ARG A 1 99 ? -22.775 -1.999 -3.446 1.00 48.66 99 ARG A C 1
ATOM 731 O O . ARG A 1 99 ? -22.930 -2.326 -4.619 1.00 48.66 99 ARG A O 1
ATOM 738 N N . PHE A 1 100 ? -23.270 -2.668 -2.406 1.00 49.31 100 PHE A N 1
ATOM 739 C CA . PHE A 1 100 ? -24.339 -3.663 -2.526 1.00 49.31 100 PHE A CA 1
ATOM 740 C C . PHE A 1 100 ? -25.693 -2.960 -2.631 1.00 49.31 100 PHE A C 1
ATOM 742 O O . PHE A 1 100 ? -25.858 -1.918 -1.951 1.00 49.31 100 PHE A O 1
#

Sequence (100 aa):
MSKGTSTQVVATVQSALFGDSQGQHFNDIETVVGIPSSVTLDVDHPVKSITFLYGGVLDGIKLEYNKSKGGSTEKAHGTSASKGNGLTEVKVDIERNFRF

Foldseek 3Di:
DDDPDPPDDPDPDDDDDDDDPDDDDDDVVVVCPDPVNPFPFDPVFFWFKKKFWDDPDGQKIKTWTAGPVGDTDIDIDGPPPPDPPPTDIDMDGPVVVDDD